Protein AF-A0A832RAF3-F1 (afdb_monomer)

Sequence (64 aa):
IDAPHPSLEAMVIMTNESGEFSFAMPKAGWWGFAALSVGPEYEYEGQPLSQDAILWVQATDLPQ

Mean predicted aligned error: 5.43 Å

Radius of gyration: 15.83 Å; Cα contacts (8 Å, |Δi|>4): 64; chains: 1; bounding box: 29×33×53 Å

Secondary structure (DSSP, 8-state):
---SSGGGT-------TTS-------SSEEEEEEETT-S--EEETTEEE---EEEEEEEPPPP-

pLDDT: mean 88.23, std 7.63, range [62.0, 96.81]

Structure (mmCIF, N/CA/C/O backbone):
data_AF-A0A832RAF3-F1
#
_entry.id   AF-A0A832RAF3-F1
#
loop_
_atom_site.group_PDB
_atom_site.id
_atom_site.type_symbol
_atom_site.label_atom_id
_atom_site.label_alt_id
_atom_site.label_comp_id
_atom_site.label_asym_id
_atom_site.label_entity_id
_atom_site.label_seq_id
_atom_site.pdbx_PDB_ins_code
_atom_site.Cartn_x
_atom_site.Cartn_y
_atom_site.Cartn_z
_atom_site.occupancy
_atom_site.B_iso_or_equiv
_atom_site.auth_seq_id
_atom_site.auth_comp_id
_atom_site.auth_asym_id
_atom_site.auth_atom_id
_atom_site.pdbx_PDB_model_num
ATOM 1 N N . ILE A 1 1 ? -7.272 -19.153 5.039 1.00 62.00 1 ILE A N 1
ATOM 2 C CA . ILE A 1 1 ? -7.592 -17.990 5.896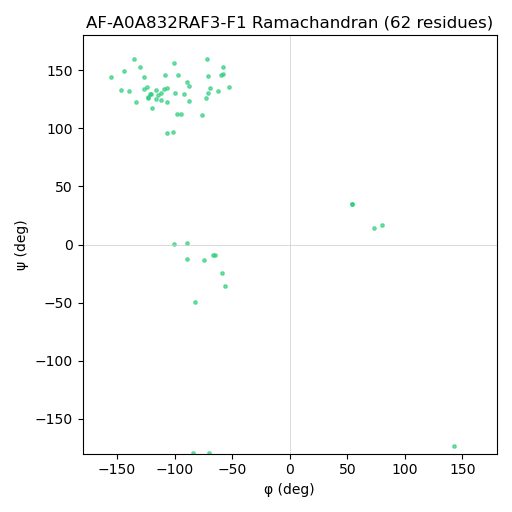 1.00 62.00 1 ILE A CA 1
ATOM 3 C C . ILE A 1 1 ? -8.743 -17.324 5.187 1.00 62.00 1 ILE A C 1
ATOM 5 O O . ILE A 1 1 ? -8.523 -16.859 4.079 1.00 62.00 1 ILE A O 1
ATOM 9 N N . ASP A 1 2 ? -9.934 -17.366 5.774 1.00 73.75 2 ASP A N 1
ATOM 10 C CA . ASP A 1 2 ? -11.127 -16.768 5.175 1.00 73.75 2 ASP A CA 1
ATOM 11 C C . ASP A 1 2 ? -11.350 -15.414 5.840 1.00 73.75 2 ASP A C 1
ATOM 13 O O . ASP A 1 2 ? -11.275 -15.302 7.072 1.00 73.75 2 ASP A O 1
ATOM 17 N N . ALA A 1 3 ? -11.555 -14.367 5.042 1.00 70.94 3 ALA A N 1
ATOM 18 C CA . ALA A 1 3 ? -11.809 -13.054 5.605 1.00 70.94 3 ALA A CA 1
ATOM 19 C C . ALA A 1 3 ? -13.209 -13.030 6.246 1.00 70.94 3 ALA A C 1
ATOM 21 O O . ALA A 1 3 ? -14.149 -13.623 5.719 1.00 70.94 3 ALA A O 1
ATOM 22 N N . PRO A 1 4 ? -13.400 -12.302 7.360 1.00 75.31 4 PRO A N 1
ATOM 23 C CA . PRO A 1 4 ? -14.700 -12.226 8.030 1.00 75.31 4 PRO A CA 1
ATOM 24 C C . PRO A 1 4 ? -15.777 -11.504 7.200 1.00 75.31 4 PRO A C 1
ATOM 26 O O . PRO A 1 4 ? -16.943 -11.498 7.588 1.00 75.31 4 PRO A O 1
ATOM 29 N N . HIS A 1 5 ? -15.400 -10.882 6.079 1.00 79.38 5 HIS A N 1
ATOM 30 C CA . HIS A 1 5 ? -16.303 -10.317 5.082 1.00 79.38 5 HIS A CA 1
ATOM 31 C C . HIS A 1 5 ? -15.588 -10.253 3.716 1.00 79.38 5 HIS A C 1
ATOM 33 O O . HIS A 1 5 ? -14.407 -9.904 3.708 1.00 79.38 5 HIS A O 1
ATOM 39 N N . PRO A 1 6 ? -16.263 -10.479 2.569 1.00 76.50 6 PRO A N 1
ATOM 40 C CA . PRO A 1 6 ? -15.628 -10.431 1.242 1.00 76.50 6 PRO A CA 1
ATOM 41 C C . PRO A 1 6 ? -14.930 -9.099 0.932 1.00 76.50 6 PRO A C 1
ATOM 43 O O . PRO A 1 6 ? -13.852 -9.062 0.355 1.00 76.50 6 PRO A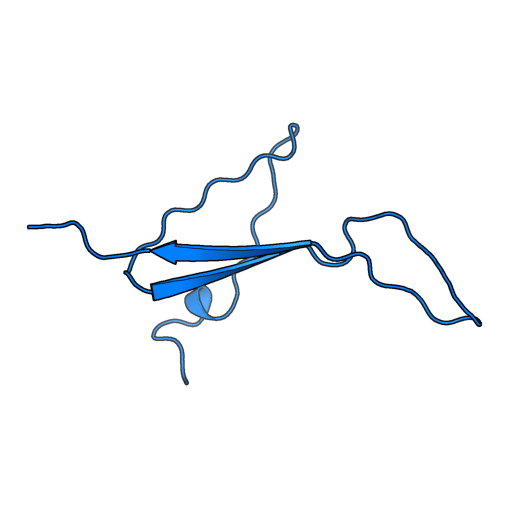 O 1
ATOM 46 N N . SER A 1 7 ? -15.496 -7.980 1.395 1.00 73.44 7 SER A N 1
ATOM 47 C CA . SER A 1 7 ? -14.869 -6.651 1.259 1.00 73.44 7 SER A CA 1
ATOM 48 C C . SER A 1 7 ? -13.550 -6.497 2.027 1.00 73.44 7 SER A C 1
ATOM 50 O O . SER A 1 7 ? -12.893 -5.478 1.875 1.00 73.44 7 SER A O 1
ATOM 52 N N . LEU A 1 8 ? -13.179 -7.459 2.876 1.00 72.25 8 LEU A N 1
ATOM 53 C CA . LEU A 1 8 ? -11.903 -7.494 3.592 1.00 72.25 8 LEU A CA 1
ATOM 54 C C . LEU A 1 8 ? -10.887 -8.441 2.929 1.00 72.25 8 LEU A C 1
ATOM 56 O O . LEU A 1 8 ? -9.778 -8.568 3.440 1.00 72.25 8 LEU A O 1
ATOM 60 N N . GLU A 1 9 ? -11.245 -9.096 1.817 1.00 76.69 9 GLU A N 1
ATOM 61 C CA . GLU A 1 9 ? -10.324 -9.920 1.020 1.00 76.69 9 GLU A CA 1
ATOM 62 C C . GLU A 1 9 ? -9.502 -9.058 0.059 1.00 76.69 9 GLU A C 1
ATOM 64 O O . GLU A 1 9 ? -8.278 -9.155 0.029 1.00 76.69 9 GLU A O 1
ATOM 69 N N . ALA A 1 10 ? -10.171 -8.181 -0.695 1.00 78.19 10 ALA A N 1
ATOM 70 C CA . ALA A 1 10 ? -9.541 -7.239 -1.611 1.00 78.19 10 ALA A CA 1
ATOM 71 C C . ALA A 1 10 ? -10.344 -5.935 -1.667 1.00 78.19 10 ALA A C 1
ATOM 73 O O . ALA A 1 10 ? -11.566 -5.942 -1.817 1.00 78.19 10 ALA A O 1
ATOM 74 N N . MET A 1 11 ? -9.644 -4.806 -1.565 1.00 85.25 11 MET A N 1
ATOM 75 C CA . MET A 1 11 ? -10.225 -3.470 -1.677 1.00 85.25 11 MET A CA 1
ATOM 76 C C . MET A 1 11 ? -9.499 -2.698 -2.770 1.00 85.25 11 MET A C 1
ATOM 78 O O . MET A 1 11 ? -8.272 -2.702 -2.822 1.00 85.25 11 MET A O 1
ATOM 82 N N . VAL A 1 12 ? -10.265 -2.014 -3.618 1.00 88.81 12 VAL A N 1
ATOM 83 C CA . VAL A 1 12 ? -9.740 -1.105 -4.639 1.00 88.81 12 VAL A CA 1
ATOM 84 C C . VAL A 1 12 ? -10.129 0.312 -4.246 1.00 88.81 12 VAL A C 1
ATOM 86 O O . VAL A 1 12 ? -11.307 0.600 -4.034 1.00 88.81 12 VAL A O 1
ATOM 89 N N . ILE A 1 13 ? -9.134 1.189 -4.136 1.00 90.00 13 ILE A N 1
ATOM 90 C CA . ILE A 1 13 ? -9.310 2.603 -3.806 1.00 90.00 13 ILE A CA 1
ATOM 91 C C . ILE A 1 13 ? -8.678 3.404 -4.938 1.00 90.00 13 ILE A C 1
ATOM 93 O O . ILE A 1 13 ? -7.517 3.185 -5.273 1.00 90.00 13 ILE A O 1
ATOM 97 N N . MET A 1 14 ? -9.443 4.316 -5.536 1.00 91.38 14 MET A N 1
ATOM 98 C CA . MET A 1 14 ? -8.907 5.265 -6.510 1.00 91.38 14 MET A CA 1
ATOM 99 C C . MET A 1 14 ? -8.431 6.518 -5.789 1.00 91.38 14 MET A C 1
ATOM 101 O O . MET A 1 14 ? -9.089 6.995 -4.861 1.00 91.38 14 MET A O 1
ATOM 105 N N . THR A 1 15 ? -7.294 7.047 -6.222 1.00 92.56 15 THR A N 1
ATOM 106 C CA . THR A 1 15 ? -6.763 8.298 -5.692 1.00 92.56 15 THR A CA 1
ATOM 107 C C . THR A 1 15 ? -7.589 9.494 -6.157 1.00 92.56 15 THR A C 1
ATOM 109 O O . THR A 1 15 ? -8.281 9.435 -7.176 1.00 92.56 15 THR A O 1
ATOM 112 N N . ASN A 1 16 ? -7.483 10.606 -5.433 1.00 95.81 16 ASN A N 1
ATOM 113 C CA . ASN A 1 16 ? -7.930 11.903 -5.935 1.00 95.81 16 ASN A CA 1
ATOM 114 C C . ASN A 1 16 ? -7.003 12.418 -7.063 1.00 95.81 16 ASN A C 1
ATOM 116 O O . ASN A 1 16 ? -6.029 11.761 -7.439 1.00 95.81 16 ASN A O 1
ATOM 120 N N . GLU A 1 17 ? -7.296 13.610 -7.592 1.00 96.81 17 GLU A N 1
ATOM 121 C CA . GLU A 1 17 ? -6.524 14.250 -8.674 1.00 96.81 17 GLU A CA 1
ATOM 122 C C . GLU A 1 17 ? -5.043 14.483 -8.325 1.00 96.81 17 GLU A C 1
ATOM 124 O O . GLU A 1 17 ? -4.201 14.533 -9.219 1.00 96.81 17 GLU A O 1
ATOM 129 N N . SER A 1 18 ? -4.715 14.575 -7.034 1.00 95.81 18 SER A N 1
ATOM 130 C CA . SER A 1 18 ? -3.348 14.751 -6.530 1.00 95.81 18 SER A CA 1
ATOM 131 C C . SER A 1 18 ? -2.609 13.428 -6.284 1.00 95.81 18 SER A C 1
ATOM 133 O O . SER A 1 18 ? -1.466 13.449 -5.832 1.00 95.81 18 SER A O 1
ATOM 135 N N . GLY A 1 1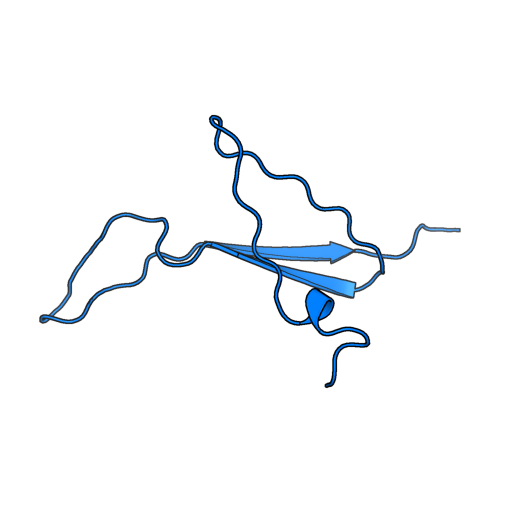9 ? -3.231 12.275 -6.554 1.00 90.12 19 GLY A N 1
ATOM 136 C CA . GLY A 1 19 ? -2.633 10.963 -6.288 1.00 90.12 19 GLY A CA 1
ATOM 137 C C . GLY A 1 19 ? -2.739 10.505 -4.828 1.00 90.12 19 GLY A C 1
ATOM 138 O O . GLY A 1 19 ? -2.031 9.587 -4.419 1.00 90.12 19 GLY A O 1
ATOM 139 N N . GLU A 1 20 ? -3.620 11.109 -4.029 1.00 94.44 20 GLU A N 1
ATOM 140 C CA . GLU A 1 20 ? -3.786 10.782 -2.610 1.00 94.44 20 GLU A CA 1
ATOM 141 C C . GLU A 1 20 ? -4.949 9.808 -2.390 1.00 94.44 20 GLU A C 1
ATOM 143 O O . GLU A 1 20 ? -5.990 9.890 -3.045 1.00 94.44 20 GLU A O 1
ATOM 148 N N . PHE A 1 21 ? -4.805 8.920 -1.407 1.00 93.00 21 PHE A N 1
ATOM 149 C CA . PHE A 1 21 ? -5.886 8.084 -0.892 1.00 93.00 21 PHE A CA 1
ATOM 150 C C . PHE A 1 21 ? -5.860 8.075 0.638 1.00 93.00 21 PHE A C 1
ATOM 152 O O . PHE A 1 21 ? -4.851 8.390 1.266 1.00 93.00 21 PHE A O 1
ATOM 159 N N . SER A 1 22 ? -6.982 7.718 1.258 1.00 94.06 22 SER A N 1
ATOM 160 C CA . SER A 1 22 ? -7.091 7.576 2.710 1.00 94.06 22 SER A CA 1
ATOM 161 C C . SER A 1 22 ? -7.653 6.209 3.053 1.00 94.06 22 SER A C 1
ATOM 163 O O . SER A 1 22 ? -8.640 5.768 2.469 1.00 94.06 22 SER A O 1
ATOM 165 N N . PHE A 1 23 ? -7.027 5.551 4.021 1.00 92.19 23 PHE A N 1
ATOM 166 C CA . PHE A 1 23 ? -7.475 4.270 4.537 1.00 92.19 23 PHE A CA 1
ATOM 167 C C . PHE A 1 23 ? -7.302 4.247 6.054 1.00 92.19 23 PHE A C 1
ATOM 169 O O . PHE A 1 23 ? -6.246 4.614 6.565 1.00 92.19 23 PHE A O 1
ATOM 176 N N . ALA A 1 24 ? -8.339 3.819 6.771 1.00 91.25 24 ALA A N 1
ATOM 177 C CA . ALA A 1 24 ? -8.292 3.631 8.214 1.00 91.25 24 ALA A CA 1
ATOM 178 C C . ALA A 1 24 ? -8.264 2.133 8.516 1.00 91.25 24 ALA A C 1
ATOM 180 O O . ALA A 1 24 ? -9.170 1.411 8.110 1.00 91.25 24 ALA A O 1
ATOM 181 N N . MET A 1 25 ? -7.242 1.671 9.238 1.00 90.81 25 MET A N 1
ATOM 182 C CA . MET A 1 25 ? -7.111 0.269 9.631 1.00 90.81 25 MET A CA 1
ATOM 183 C C . MET A 1 25 ? -8.068 -0.039 10.794 1.00 90.81 25 MET A C 1
ATOM 185 O O . MET A 1 25 ? -7.839 0.444 11.903 1.00 90.81 25 MET A O 1
ATOM 189 N N . PRO A 1 26 ? -9.128 -0.849 10.597 1.00 86.69 26 PRO A N 1
ATOM 190 C CA . PRO A 1 26 ? -10.116 -1.120 11.642 1.00 86.69 26 PRO A CA 1
ATOM 191 C C . PRO A 1 26 ? -9.620 -2.076 12.737 1.00 86.69 26 PRO A C 1
ATOM 193 O O . PRO A 1 26 ? -10.292 -2.229 13.755 1.00 86.69 26 PRO A O 1
ATOM 196 N N . LYS A 1 27 ? -8.500 -2.777 12.518 1.00 86.50 27 LYS A N 1
ATOM 197 C CA . LYS A 1 27 ? -7.934 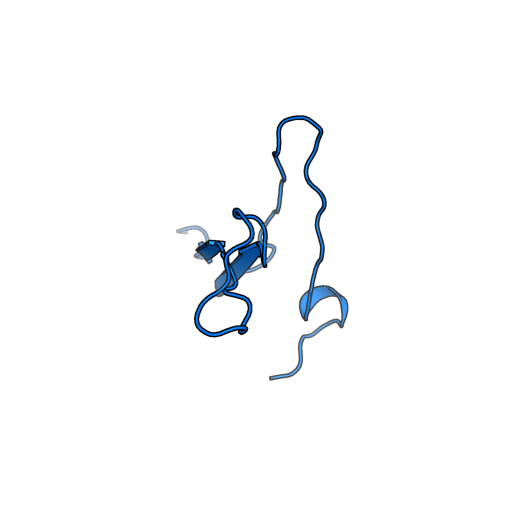-3.762 13.451 1.00 86.50 27 LYS A CA 1
ATOM 198 C C . LYS A 1 27 ? -6.410 -3.732 13.429 1.00 86.50 27 LYS A C 1
ATOM 200 O O . LYS A 1 27 ? -5.810 -3.495 12.376 1.00 86.50 27 LYS A O 1
ATOM 205 N N . ALA A 1 28 ? -5.807 -4.049 14.575 1.00 92.31 28 ALA A N 1
ATOM 206 C CA . ALA A 1 28 ? -4.389 -4.362 14.658 1.00 92.31 28 ALA A CA 1
ATOM 207 C C . ALA A 1 28 ? -4.040 -5.553 13.748 1.00 92.31 28 ALA A C 1
ATOM 209 O O . ALA A 1 28 ? -4.849 -6.463 13.544 1.00 92.31 28 ALA A O 1
ATOM 210 N N . GLY A 1 29 ? -2.837 -5.533 13.185 1.00 91.12 29 GLY A N 1
ATOM 211 C CA . GLY A 1 29 ? -2.358 -6.530 12.237 1.00 91.12 29 GLY A CA 1
ATOM 212 C C . GLY A 1 29 ? -1.499 -5.932 11.129 1.00 91.12 29 GLY A C 1
ATOM 213 O O . GLY A 1 29 ? -1.160 -4.748 11.138 1.00 91.12 29 GLY A O 1
ATOM 214 N N . TRP A 1 30 ? -1.151 -6.781 10.166 1.00 92.38 30 TRP A N 1
ATOM 215 C CA . TRP A 1 30 ? -0.431 -6.389 8.959 1.00 92.38 30 TRP A CA 1
ATOM 216 C C . TRP A 1 30 ? -1.407 -6.058 7.838 1.00 92.38 30 TRP A C 1
ATOM 218 O O . TRP A 1 30 ? -2.291 -6.853 7.522 1.00 92.38 30 TRP A O 1
ATOM 228 N N . TRP A 1 31 ? -1.202 -4.900 7.225 1.00 91.69 31 TRP A N 1
ATOM 229 C CA . TRP A 1 31 ? -1.972 -4.406 6.094 1.00 91.69 31 TRP A CA 1
ATOM 230 C C . TRP A 1 31 ? -1.031 -4.182 4.915 1.00 91.69 31 TRP A C 1
ATOM 232 O O . TRP A 1 31 ? 0.013 -3.546 5.067 1.00 91.69 31 TRP A O 1
ATOM 242 N N . GLY A 1 32 ? -1.393 -4.733 3.757 1.00 91.69 32 GLY A N 1
ATOM 243 C CA . GLY A 1 32 ? -0.648 -4.582 2.511 1.00 91.69 32 GLY A CA 1
ATOM 244 C C . GLY A 1 32 ? -1.402 -3.691 1.534 1.00 91.69 32 GLY A C 1
ATOM 245 O O . GLY A 1 32 ? -2.600 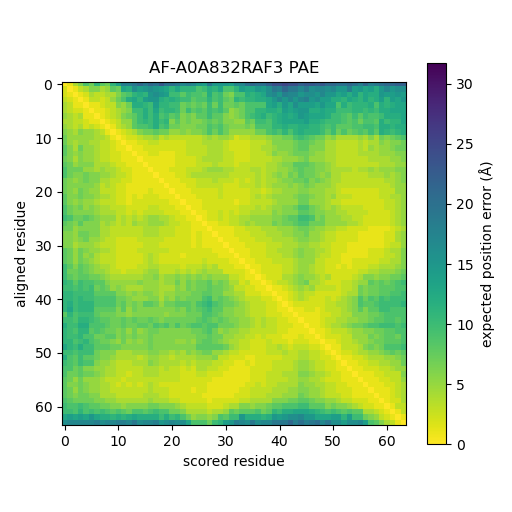-3.874 1.328 1.00 91.69 32 GLY A O 1
ATOM 246 N N . PHE A 1 33 ? -0.692 -2.752 0.919 1.00 92.56 33 PHE A N 1
ATOM 247 C CA . PHE A 1 33 ? -1.186 -1.924 -0.177 1.00 92.56 33 PHE A CA 1
ATOM 248 C C . PHE A 1 33 ? -0.357 -2.245 -1.412 1.00 92.56 33 PHE A C 1
ATOM 250 O O . PHE A 1 33 ? 0.870 -2.169 -1.358 1.00 92.56 33 PHE A O 1
ATOM 257 N N . ALA A 1 34 ? -1.022 -2.607 -2.504 1.00 92.50 34 ALA A N 1
ATOM 258 C CA . ALA A 1 34 ? -0.379 -2.920 -3.770 1.00 92.50 34 ALA A CA 1
ATOM 259 C C . ALA A 1 34 ? -0.890 -1.963 -4.848 1.00 92.50 34 ALA A C 1
ATOM 261 O O . ALA A 1 34 ? -2.079 -1.949 -5.165 1.00 92.50 34 ALA A O 1
ATOM 262 N N . ALA A 1 35 ? 0.021 -1.174 -5.402 1.00 91.56 35 ALA A N 1
ATOM 263 C CA . ALA A 1 35 ? -0.196 -0.403 -6.611 1.00 91.56 35 ALA A CA 1
ATOM 264 C C . ALA A 1 35 ? 0.490 -1.162 -7.749 1.00 91.56 35 ALA A C 1
ATOM 266 O O . ALA A 1 35 ? 1.712 -1.109 -7.897 1.00 91.56 35 ALA A O 1
ATOM 267 N N . LEU A 1 36 ? -0.299 -1.945 -8.481 1.00 89.44 36 LEU A N 1
ATOM 268 C CA . LEU A 1 36 ? 0.196 -2.817 -9.540 1.00 89.44 36 LEU A CA 1
ATOM 269 C C . LEU A 1 36 ? 0.264 -2.052 -10.862 1.00 89.44 36 LEU A C 1
ATOM 271 O O . LEU A 1 36 ? -0.666 -1.321 -11.198 1.00 89.44 36 LEU A O 1
ATOM 275 N N . SER A 1 37 ? 1.357 -2.238 -11.594 1.00 86.75 37 SER A N 1
ATOM 276 C CA . SER A 1 37 ? 1.597 -1.691 -12.931 1.00 86.75 37 SER A CA 1
ATOM 277 C C . SER A 1 37 ? 1.420 -0.167 -13.013 1.00 86.75 37 SER A C 1
ATOM 279 O O . SER A 1 37 ? 0.955 0.357 -14.020 1.00 86.75 37 SER A O 1
ATOM 281 N N . VAL A 1 38 ? 1.774 0.552 -11.942 1.00 87.25 38 VAL A N 1
ATOM 282 C CA . VAL A 1 38 ? 1.655 2.023 -11.862 1.00 87.25 38 VAL A CA 1
ATOM 283 C C . VAL A 1 38 ? 2.899 2.760 -12.356 1.00 87.25 38 VAL A C 1
ATOM 285 O O . VAL A 1 38 ? 2.872 3.980 -12.516 1.00 87.25 38 VAL A O 1
ATOM 288 N N . GLY A 1 39 ? 4.006 2.043 -12.558 1.00 86.06 39 GLY A N 1
ATOM 289 C CA . GLY A 1 39 ? 5.222 2.599 -13.145 1.00 86.06 39 GLY A CA 1
ATOM 290 C C . GLY A 1 39 ? 5.203 2.613 -14.680 1.00 86.06 39 GLY A C 1
ATOM 291 O O . GLY A 1 39 ? 4.231 2.186 -15.299 1.00 86.06 39 GLY A O 1
ATOM 292 N N . PRO A 1 40 ? 6.284 3.100 -15.313 1.00 88.25 40 PRO A N 1
ATOM 293 C CA . PRO A 1 40 ? 6.418 3.077 -16.765 1.00 88.25 40 PRO A CA 1
ATOM 294 C C . PRO A 1 40 ? 6.363 1.649 -17.317 1.00 88.25 40 PRO A C 1
ATOM 296 O O . PRO A 1 40 ? 6.883 0.718 -16.699 1.00 88.25 40 PRO A O 1
ATOM 299 N N . GLU A 1 41 ? 5.785 1.495 -18.505 1.00 90.62 41 GLU A N 1
ATOM 300 C CA . GLU A 1 41 ? 5.773 0.220 -19.217 1.00 90.62 41 GLU A CA 1
ATOM 301 C C . GLU A 1 41 ? 7.164 -0.086 -19.782 1.00 90.62 41 GLU A C 1
ATOM 303 O O . GLU A 1 41 ? 7.756 0.718 -20.508 1.00 90.62 41 GLU A O 1
ATOM 308 N N . TYR A 1 42 ? 7.680 -1.270 -19.456 1.00 89.75 42 TYR A N 1
ATOM 309 C CA . TYR A 1 42 ? 8.934 -1.786 -19.989 1.00 89.75 42 TYR A CA 1
ATOM 310 C C . TYR A 1 42 ? 8.742 -3.207 -20.502 1.00 89.75 42 TYR A C 1
ATOM 312 O O . T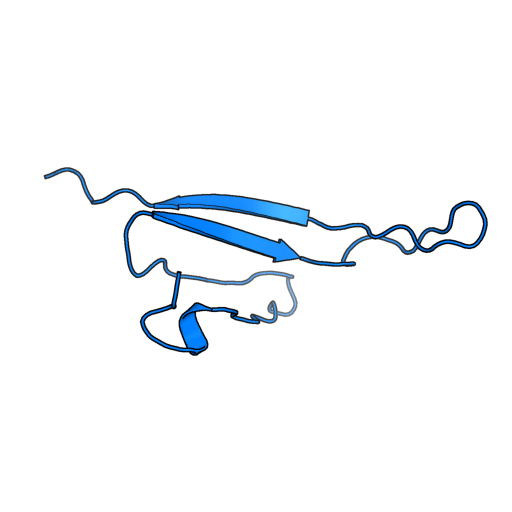YR A 1 42 ? 7.931 -3.971 -19.979 1.00 89.75 42 TYR A O 1
ATOM 320 N N . GLU A 1 43 ? 9.560 -3.583 -21.478 1.00 94.19 43 GLU A N 1
ATOM 321 C CA . GLU A 1 43 ? 9.642 -4.950 -21.976 1.00 94.19 43 GLU A CA 1
ATOM 322 C C . GLU A 1 43 ? 11.086 -5.441 -21.947 1.00 94.19 43 GLU A C 1
ATOM 324 O O . GLU A 1 43 ? 12.027 -4.692 -22.227 1.00 94.19 43 GLU A O 1
ATOM 329 N N . TYR A 1 44 ? 11.256 -6.724 -21.642 1.00 91.56 44 TYR A N 1
ATOM 330 C CA . TYR A 1 44 ? 12.527 -7.426 -21.766 1.00 91.56 44 TYR A CA 1
ATOM 331 C C . TYR A 1 44 ? 12.286 -8.762 -22.463 1.00 91.56 44 TYR A C 1
ATOM 333 O O . TYR A 1 44 ? 11.454 -9.550 -22.024 1.00 91.56 44 TYR A O 1
ATOM 341 N N . GLU A 1 45 ? 12.973 -8.994 -23.586 1.00 95.31 45 GLU A N 1
ATOM 342 C CA . GLU A 1 45 ? 12.827 -10.215 -24.400 1.00 95.31 45 GLU A CA 1
ATOM 343 C C . GLU A 1 45 ? 11.368 -10.517 -24.815 1.00 95.31 45 GLU A C 1
ATOM 345 O O . GLU A 1 45 ? 10.943 -11.667 -24.910 1.00 95.31 45 GLU A O 1
ATOM 350 N N . GLY A 1 46 ? 10.579 -9.466 -25.067 1.00 94.44 46 GLY A N 1
ATOM 351 C CA . GLY A 1 46 ? 9.165 -9.578 -25.439 1.00 94.44 46 GLY A CA 1
ATOM 352 C C . GLY A 1 46 ? 8.239 -9.979 -24.287 1.00 94.44 46 GLY A C 1
ATOM 353 O O . GLY A 1 46 ? 7.106 -10.386 -24.537 1.00 94.44 46 GLY A O 1
ATOM 354 N N . GLN A 1 47 ? 8.712 -9.904 -23.039 1.00 92.31 47 GLN A N 1
ATOM 355 C CA . GLN A 1 47 ? 7.892 -10.064 -21.842 1.00 92.31 47 GLN A CA 1
ATOM 356 C C . GLN A 1 47 ? 7.681 -8.708 -21.154 1.00 92.31 47 GLN A C 1
ATOM 358 O O . GLN A 1 47 ? 8.655 -7.967 -20.976 1.00 92.31 47 GLN A O 1
ATOM 363 N N . PRO A 1 48 ? 6.445 -8.385 -20.732 1.00 91.25 48 PRO A N 1
ATOM 364 C CA . PRO A 1 48 ? 6.169 -7.161 -19.996 1.00 91.25 48 PRO A CA 1
ATOM 365 C C . PRO A 1 48 ? 6.791 -7.224 -18.599 1.00 91.25 48 PRO A C 1
ATOM 367 O O . PRO A 1 48 ? 6.667 -8.221 -17.883 1.00 91.25 48 PRO A O 1
ATOM 370 N N . LEU A 1 49 ? 7.440 -6.137 -18.194 1.00 90.94 49 LEU A N 1
ATOM 371 C CA . LEU A 1 49 ? 7.963 -5.967 -16.845 1.00 90.94 49 LEU A CA 1
ATOM 372 C C . LEU A 1 49 ? 6.973 -5.147 -16.020 1.00 90.94 49 LEU A C 1
ATOM 374 O O . LEU A 1 49 ? 6.805 -3.951 -16.259 1.00 90.94 49 LEU A O 1
ATOM 378 N N . SER A 1 50 ? 6.353 -5.773 -15.017 1.00 88.69 50 SER A N 1
ATOM 379 C CA . SER A 1 50 ? 5.494 -5.040 -14.084 1.00 88.69 50 SER A CA 1
ATOM 380 C C . SER A 1 50 ? 6.333 -4.142 -13.179 1.00 88.69 50 SER A C 1
ATOM 382 O O . SER A 1 50 ? 7.316 -4.584 -12.580 1.00 88.69 50 SER A O 1
ATOM 384 N N . GLN A 1 51 ? 5.939 -2.875 -13.086 1.00 89.94 51 GLN A N 1
ATOM 385 C CA . GLN A 1 51 ? 6.480 -1.912 -12.134 1.00 89.94 51 GLN A CA 1
ATOM 386 C C . GLN A 1 51 ? 5.432 -1.672 -11.052 1.00 89.94 51 GLN A C 1
ATOM 388 O O . GLN A 1 51 ? 4.513 -0.865 -11.216 1.00 89.94 51 GLN A O 1
ATOM 393 N N . ASP A 1 52 ? 5.588 -2.404 -9.955 1.00 91.50 52 ASP A N 1
ATOM 394 C CA . ASP A 1 52 ? 4.652 -2.407 -8.839 1.00 91.50 52 ASP A CA 1
ATOM 395 C C . ASP A 1 52 ? 5.261 -1.687 -7.636 1.00 91.50 52 ASP A C 1
ATOM 397 O O . ASP A 1 52 ? 6.462 -1.783 -7.372 1.00 91.50 52 ASP A O 1
ATOM 401 N N . ALA A 1 53 ? 4.419 -1.011 -6.862 1.00 90.94 53 ALA A N 1
ATOM 402 C CA . ALA A 1 53 ? 4.787 -0.495 -5.552 1.00 90.94 53 ALA A CA 1
ATOM 403 C C . ALA A 1 53 ? 3.974 -1.214 -4.476 1.00 90.94 53 ALA A C 1
ATOM 405 O O . ALA A 1 53 ? 2.745 -1.280 -4.548 1.00 90.94 53 ALA A O 1
ATOM 406 N N . ILE A 1 54 ? 4.667 -1.739 -3.464 1.00 92.75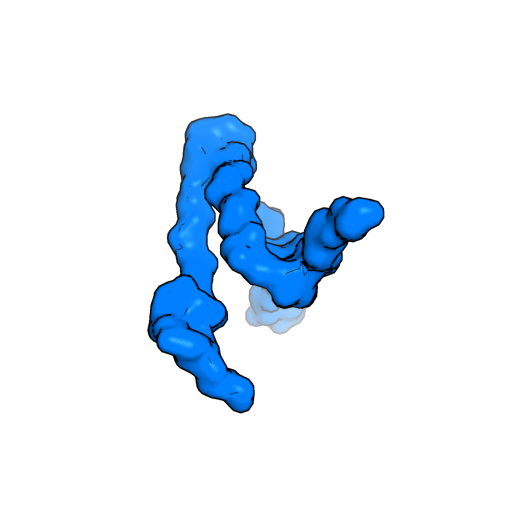 54 ILE A N 1
ATOM 407 C CA . ILE A 1 54 ? 4.036 -2.392 -2.318 1.00 92.75 54 ILE A CA 1
ATOM 408 C C . ILE A 1 54 ? 4.439 -1.678 -1.036 1.00 92.75 54 ILE A C 1
ATOM 410 O O . ILE A 1 54 ? 5.623 -1.469 -0.771 1.00 92.75 54 ILE A O 1
ATOM 414 N N . LEU A 1 55 ? 3.440 -1.339 -0.227 1.00 93.56 55 LEU A N 1
ATOM 415 C CA . LEU A 1 55 ? 3.614 -0.789 1.108 1.00 93.56 55 LEU A CA 1
ATOM 416 C C . LEU A 1 55 ? 3.027 -1.758 2.134 1.00 93.56 55 LEU A C 1
ATOM 418 O O . LEU A 1 55 ? 1.893 -2.212 1.995 1.00 93.56 55 LEU A O 1
ATOM 422 N N . TRP A 1 56 ? 3.788 -2.023 3.191 1.00 94.94 56 TRP A N 1
ATOM 423 C CA . TRP A 1 56 ? 3.328 -2.782 4.348 1.00 94.94 56 TRP A CA 1
ATOM 424 C C . TRP A 1 56 ? 3.228 -1.870 5.559 1.00 94.94 56 TRP A C 1
ATOM 426 O O . TRP A 1 56 ? 4.178 -1.162 5.893 1.00 94.94 56 TRP A O 1
ATOM 436 N N . VAL A 1 57 ? 2.085 -1.920 6.234 1.00 94.75 57 VAL A N 1
ATOM 437 C CA . VAL A 1 57 ? 1.843 -1.176 7.467 1.00 94.75 57 VAL A CA 1
ATOM 438 C C . VAL A 1 57 ? 1.453 -2.155 8.563 1.00 94.75 57 VAL A C 1
ATOM 440 O O . VAL A 1 57 ? 0.518 -2.941 8.404 1.00 94.75 57 VAL A O 1
ATOM 443 N N . GLN A 1 58 ? 2.159 -2.098 9.691 1.00 95.06 58 GLN A N 1
ATOM 444 C CA . GLN A 1 58 ? 1.756 -2.793 10.905 1.00 95.06 58 GLN A CA 1
ATOM 445 C C . GLN A 1 58 ? 0.949 -1.836 11.779 1.00 95.06 58 GLN A C 1
ATOM 447 O O . GLN A 1 58 ? 1.487 -0.867 12.312 1.00 95.06 58 GLN A O 1
ATOM 452 N N . ALA A 1 59 ? -0.340 -2.118 11.93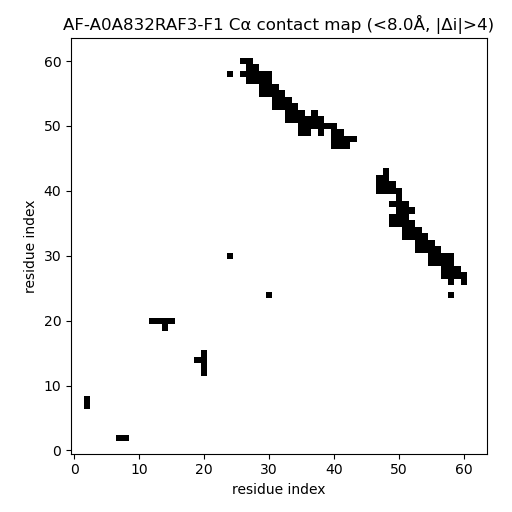8 1.00 94.44 59 ALA A N 1
ATOM 453 C CA . ALA A 1 59 ? -1.167 -1.463 12.939 1.00 94.44 59 ALA A CA 1
ATOM 454 C C . ALA A 1 59 ? -1.040 -2.239 14.255 1.00 94.44 59 ALA A C 1
ATOM 456 O O . ALA A 1 59 ? -1.308 -3.442 14.294 1.00 94.44 59 ALA A O 1
ATOM 457 N N . THR A 1 60 ? -0.629 -1.574 15.329 1.00 94.19 60 THR A N 1
ATOM 458 C CA . THR A 1 60 ? -0.642 -2.145 16.681 1.00 94.19 60 THR A CA 1
ATOM 459 C C . THR A 1 60 ? -1.852 -1.631 17.442 1.00 94.19 60 THR A C 1
ATOM 461 O O . THR A 1 60 ? -2.365 -0.552 17.140 1.00 94.19 60 THR A O 1
ATOM 464 N N . ASP A 1 61 ? -2.290 -2.377 18.453 1.00 92.81 61 ASP A N 1
ATOM 465 C CA . ASP A 1 61 ? -3.242 -1.832 19.413 1.00 92.81 61 ASP A CA 1
ATOM 466 C C . ASP A 1 61 ? -2.661 -0.584 20.081 1.00 92.81 61 ASP A C 1
ATOM 468 O O . ASP A 1 61 ? -1.439 -0.416 20.195 1.00 92.81 61 ASP A O 1
ATOM 472 N N . LEU A 1 62 ? -3.555 0.304 20.513 1.00 86.19 62 LEU A N 1
ATOM 473 C CA . LEU A 1 62 ? -3.147 1.449 21.306 1.00 86.19 62 LEU A CA 1
ATOM 474 C C . LEU A 1 62 ? -2.530 0.940 22.615 1.00 86.19 62 LEU A C 1
ATOM 476 O O . LEU A 1 62 ? -3.134 0.084 23.276 1.00 86.19 62 LEU A O 1
ATOM 480 N N . PRO A 1 63 ? -1.353 1.461 23.004 1.00 81.50 63 PRO A N 1
ATOM 481 C CA . PRO A 1 63 ? -0.844 1.252 24.347 1.00 81.50 63 PRO A CA 1
ATOM 482 C C . PRO A 1 63 ? -1.924 1.659 25.353 1.00 81.50 63 PRO A C 1
ATOM 484 O O . PRO A 1 63 ? -2.589 2.680 25.164 1.00 81.50 63 PRO A O 1
ATOM 487 N N . GLN A 1 64 ? -2.115 0.829 26.376 1.00 67.62 64 GLN A N 1
ATOM 488 C CA . GLN A 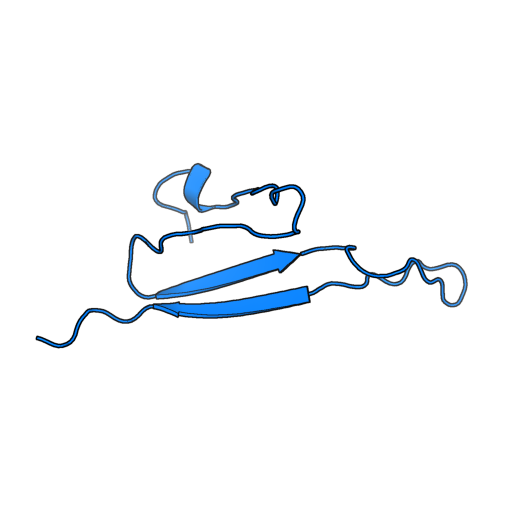1 64 ? -2.974 1.153 27.513 1.00 67.62 64 GLN A CA 1
ATOM 489 C C . GLN A 1 64 ? -2.333 2.242 28.374 1.00 67.62 64 GLN A C 1
ATOM 491 O O . GLN A 1 64 ? -1.088 2.206 28.523 1.00 67.62 64 GLN A O 1
#

Nearest PDB structures (foldseek):
  6rhv-assembly1_H  TM=3.342E-01  e=6.101E+00  Staphylococcus aureus
  5t7v-assembly1_S1  TM=3.197E-01  e=6.512E+00  Staphylococcus aureus

Solvent-accessible surface area (backbone atoms only — not comparable to full-atom values): 4524 Å² total; per-residue (Å²): 139,82,60,98,42,74,75,70,70,63,78,90,81,79,53,51,100,85,68,48,77,86,84,82,80,93,59,62,45,82,46,80,46,76,44,72,61,72,48,77,89,45,70,57,98,89,39,80,48,79,33,63,48,76,50,80,45,78,43,69,73,79,84,130

Foldseek 3Di:
DDDPDPCVVDPDDDADPVRDDDDDDPDFDKDKDKDWQPDDWDDDPNHTDIDMDMDIDGDDDDDD